Protein AF-A0A9P6SZT9-F1 (afdb_monomer_lite)

Secondary structure (DSSP, 8-state):
--HHHHHHHHHHHHHHHHHHHT--HHHHHHHHHHHHHHHHH-HHHHH-SS-----PPTTS---HHHHHHHHH-

Organism: NCBI:txid101097

Foldseek 3Di:
DDVVVVVVVVVVVVVVVVVLVPDDPVRLVVVLVVVLVVQCPDPCNVVDPDDDDDCDDRSHRHCVVVVVVNVVD

pLDDT: mean 94.72, std 5.25, range [65.69, 98.31]

Radius of gyration: 15.88 Å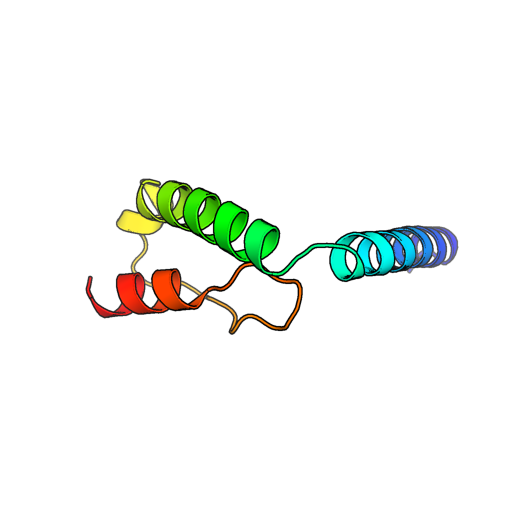; chains: 1; bounding box: 27×31×39 Å

Structure (mmCIF, N/CA/C/O backbone):
data_AF-A0A9P6SZT9-F1
#
_entry.id   AF-A0A9P6SZT9-F1
#
loop_
_atom_site.group_PDB
_atom_site.id
_atom_site.type_symbol
_atom_site.label_atom_id
_atom_site.label_alt_id
_atom_site.label_comp_id
_atom_site.label_asym_id
_atom_site.label_entity_id
_atom_site.label_seq_id
_atom_site.pdbx_PDB_ins_code
_atom_site.Cartn_x
_atom_site.Cartn_y
_atom_site.Cartn_z
_atom_site.occupancy
_atom_site.B_iso_or_equiv
_atom_site.auth_seq_id
_atom_site.auth_comp_id
_atom_site.auth_asym_id
_atom_site.auth_atom_id
_atom_site.pdbx_PDB_model_num
ATOM 1 N N . MET A 1 1 ? -3.065 20.466 -21.675 1.00 65.69 1 MET A N 1
ATOM 2 C CA . MET A 1 1 ? -2.157 19.499 -21.009 1.00 65.69 1 MET A CA 1
ATOM 3 C C . MET A 1 1 ? -0.772 19.617 -21.637 1.00 65.69 1 MET A C 1
ATOM 5 O O . MET A 1 1 ? -0.681 19.494 -22.849 1.00 65.69 1 MET A O 1
ATOM 9 N N . ASN A 1 2 ? 0.281 19.900 -20.860 1.00 90.62 2 ASN A N 1
ATOM 10 C CA . ASN A 1 2 ? 1.638 20.087 -21.393 1.00 90.62 2 ASN A CA 1
ATOM 11 C C . ASN A 1 2 ? 2.222 18.728 -21.868 1.00 90.62 2 ASN A C 1
ATOM 13 O O . ASN A 1 2 ? 2.363 17.818 -21.043 1.00 90.62 2 ASN A O 1
ATOM 17 N N . PRO A 1 3 ? 2.533 18.548 -23.168 1.00 91.25 3 PRO A N 1
ATOM 18 C CA . PRO A 1 3 ? 2.988 17.267 -23.711 1.00 91.25 3 PRO A CA 1
ATOM 19 C C . PRO A 1 3 ? 4.348 16.830 -23.154 1.00 91.25 3 PRO A C 1
ATOM 21 O O . PRO A 1 3 ? 4.526 15.641 -22.891 1.00 91.25 3 PRO A O 1
ATOM 24 N N . ALA A 1 4 ? 5.263 17.767 -22.886 1.00 94.75 4 ALA A N 1
ATOM 25 C CA . ALA A 1 4 ? 6.558 17.463 -22.278 1.00 94.75 4 ALA A CA 1
ATOM 26 C C . ALA A 1 4 ? 6.386 16.912 -20.854 1.00 94.75 4 ALA A C 1
ATOM 28 O O . ALA A 1 4 ? 6.994 15.906 -20.490 1.00 94.75 4 ALA A O 1
ATOM 29 N N . LEU A 1 5 ? 5.465 17.499 -20.080 1.00 96.88 5 LEU A N 1
ATOM 30 C CA . LEU A 1 5 ? 5.135 17.011 -18.740 1.00 96.88 5 LEU A CA 1
ATOM 31 C C . LEU A 1 5 ? 4.533 15.598 -18.771 1.00 96.88 5 LEU A C 1
ATOM 33 O O . LEU A 1 5 ? 4.842 14.773 -17.910 1.00 96.88 5 LEU A O 1
ATOM 37 N N . ARG A 1 6 ? 3.684 15.291 -19.763 1.00 96.12 6 ARG A N 1
ATOM 38 C CA . ARG A 1 6 ? 3.129 13.938 -19.934 1.00 96.12 6 ARG A CA 1
ATOM 39 C C . ARG A 1 6 ? 4.230 12.923 -20.226 1.00 96.12 6 ARG A C 1
ATOM 41 O O . ARG A 1 6 ? 4.239 11.862 -19.604 1.00 96.12 6 ARG A O 1
ATOM 48 N N . THR A 1 7 ? 5.144 13.248 -21.138 1.00 97.25 7 THR A N 1
ATOM 49 C CA . THR A 1 7 ? 6.279 12.380 -21.471 1.00 97.25 7 THR A CA 1
ATOM 50 C C . THR A 1 7 ? 7.147 12.127 -20.244 1.00 97.25 7 THR A C 1
ATOM 52 O O . THR A 1 7 ? 7.413 10.970 -19.932 1.00 97.25 7 THR A O 1
ATOM 55 N N . LEU A 1 8 ? 7.479 13.171 -19.478 1.00 97.44 8 LEU A N 1
ATOM 56 C CA . LEU A 1 8 ? 8.277 13.029 -18.260 1.00 97.44 8 LEU A CA 1
ATOM 57 C C . LEU A 1 8 ? 7.599 12.121 -17.219 1.00 97.44 8 LEU A C 1
ATOM 59 O O . LEU A 1 8 ? 8.227 11.198 -16.700 1.00 97.44 8 LEU A O 1
ATOM 63 N N . LYS A 1 9 ? 6.294 12.307 -16.968 1.00 97.56 9 LYS A N 1
ATOM 64 C CA . LYS A 1 9 ? 5.529 11.421 -16.069 1.00 97.56 9 LYS A CA 1
ATOM 65 C C . LYS A 1 9 ? 5.521 9.971 -16.561 1.00 97.56 9 LYS A C 1
ATOM 67 O O . LYS A 1 9 ? 5.590 9.054 -15.748 1.00 97.56 9 LYS A O 1
ATOM 72 N N . ASN A 1 10 ? 5.424 9.745 -17.869 1.00 97.75 10 ASN A N 1
ATOM 73 C CA . ASN A 1 10 ? 5.429 8.395 -18.433 1.00 97.75 10 ASN A CA 1
ATOM 74 C C . ASN A 1 10 ? 6.788 7.709 -18.274 1.00 97.75 10 ASN A C 1
ATOM 76 O O . ASN A 1 10 ? 6.816 6.529 -17.924 1.00 97.75 10 ASN A O 1
ATOM 80 N N . THR A 1 11 ? 7.887 8.442 -18.460 1.00 98.06 11 THR A N 1
ATOM 81 C CA . THR A 1 11 ? 9.242 7.933 -18.213 1.00 98.06 11 THR A CA 1
ATOM 82 C C . THR A 1 11 ? 9.390 7.463 -16.769 1.00 98.06 11 THR A C 1
ATOM 84 O O . THR A 1 11 ? 9.741 6.307 -16.540 1.00 98.06 11 THR A O 1
ATOM 87 N N . ILE A 1 12 ? 9.004 8.301 -15.801 1.00 97.94 12 ILE A N 1
ATOM 88 C CA . ILE A 1 12 ? 9.103 7.962 -14.372 1.00 97.94 12 ILE A CA 1
ATOM 89 C C . ILE A 1 12 ? 8.214 6.760 -14.025 1.00 97.94 12 ILE A C 1
ATOM 91 O O . ILE A 1 12 ? 8.647 5.844 -13.333 1.00 97.94 12 ILE A O 1
ATOM 95 N N . ARG A 1 13 ? 6.976 6.700 -14.537 1.00 97.00 13 ARG A N 1
ATOM 96 C CA . ARG A 1 13 ? 6.090 5.545 -14.293 1.00 97.00 13 ARG A CA 1
ATOM 97 C C . ARG A 1 13 ? 6.663 4.241 -14.839 1.00 97.00 13 ARG A C 1
ATOM 99 O O . ARG A 1 13 ? 6.481 3.201 -14.214 1.00 97.00 13 ARG A O 1
ATOM 106 N N . LYS A 1 14 ? 7.325 4.281 -15.999 1.00 97.25 14 LYS A N 1
ATOM 107 C CA . LYS A 1 14 ? 7.971 3.098 -16.580 1.00 97.25 14 LYS A CA 1
ATOM 108 C C . LYS A 1 14 ? 9.106 2.608 -15.684 1.00 97.25 14 LYS A C 1
ATOM 110 O O . LYS A 1 14 ? 9.158 1.418 -15.391 1.00 97.25 14 LYS A O 1
ATOM 115 N N . GLU A 1 15 ? 9.951 3.520 -15.217 1.00 97.69 15 GLU A N 1
ATOM 116 C CA . GLU A 1 15 ? 11.042 3.198 -14.296 1.00 97.69 15 GLU A CA 1
ATOM 117 C C . GLU A 1 15 ? 10.513 2.626 -12.970 1.00 97.69 15 GLU A C 1
ATOM 119 O O . GLU A 1 15 ? 10.980 1.586 -12.510 1.00 97.69 15 GLU A O 1
ATOM 124 N N . MET A 1 16 ? 9.478 3.242 -12.390 1.00 95.75 16 MET A N 1
ATOM 125 C CA . MET A 1 16 ? 8.865 2.755 -11.151 1.00 95.75 16 MET A CA 1
ATOM 126 C C . MET A 1 16 ? 8.285 1.350 -11.298 1.00 95.75 16 MET A C 1
ATOM 128 O O . MET A 1 16 ? 8.495 0.519 -10.423 1.00 95.75 16 MET A O 1
ATOM 132 N N . ARG A 1 17 ? 7.612 1.046 -12.416 1.00 94.38 17 ARG A N 1
ATOM 133 C CA . ARG A 1 17 ? 7.103 -0.311 -12.680 1.00 94.38 17 ARG A CA 1
ATOM 134 C C . ARG A 1 17 ? 8.222 -1.347 -12.709 1.00 94.38 17 ARG A C 1
ATOM 136 O O . ARG A 1 17 ? 8.035 -2.432 -12.179 1.00 94.38 17 ARG A O 1
ATOM 143 N N . GLN A 1 18 ? 9.371 -1.016 -13.299 1.00 95.00 18 GLN A N 1
ATOM 144 C CA . GLN A 1 18 ? 10.524 -1.920 -13.332 1.00 95.00 18 GLN A CA 1
ATOM 145 C C . GLN A 1 18 ? 11.090 -2.161 -11.929 1.00 95.00 18 GLN A C 1
ATOM 147 O O . GLN A 1 18 ? 11.361 -3.304 -11.578 1.00 95.00 18 GLN A O 1
ATOM 152 N N . LYS A 1 19 ? 11.215 -1.106 -11.114 1.00 94.81 19 LYS A N 1
ATOM 153 C CA . LYS A 1 19 ? 11.688 -1.223 -9.725 1.00 94.81 19 LYS A CA 1
ATOM 154 C C . LYS A 1 19 ? 10.735 -2.049 -8.863 1.00 94.81 19 LYS A C 1
ATOM 156 O O . LYS A 1 19 ? 11.187 -2.938 -8.154 1.00 94.81 19 LYS A O 1
ATOM 161 N N . LEU A 1 20 ? 9.431 -1.784 -8.952 1.00 93.31 20 LEU A N 1
ATOM 162 C CA . LEU A 1 20 ? 8.413 -2.511 -8.189 1.00 93.31 20 LEU A CA 1
ATOM 163 C C . LEU A 1 20 ? 8.323 -3.983 -8.610 1.00 93.31 20 LEU A C 1
ATOM 165 O O . LEU A 1 20 ? 8.206 -4.847 -7.752 1.00 93.31 20 LEU A O 1
ATOM 169 N N . ALA A 1 21 ? 8.445 -4.284 -9.907 1.00 91.88 21 ALA A N 1
ATOM 170 C CA . ALA A 1 21 ? 8.444 -5.662 -10.406 1.00 91.88 21 ALA A CA 1
ATOM 171 C C . ALA A 1 21 ? 9.675 -6.479 -9.970 1.0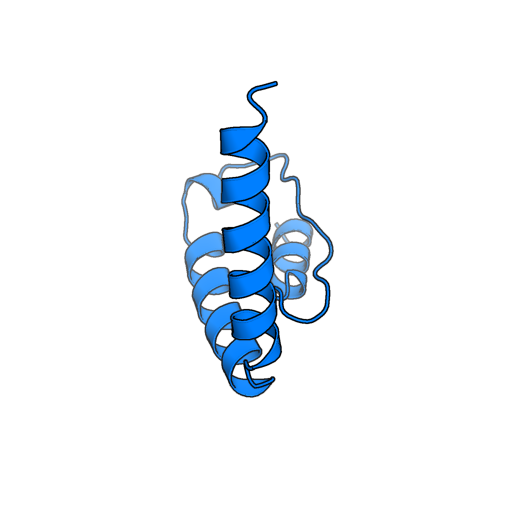0 91.88 21 ALA A C 1
ATOM 173 O O . ALA A 1 21 ? 9.641 -7.703 -10.027 1.00 91.88 21 ALA A O 1
ATOM 174 N N . ALA A 1 22 ? 10.759 -5.814 -9.561 1.00 93.69 22 ALA A N 1
ATOM 175 C CA . ALA A 1 22 ? 11.965 -6.463 -9.055 1.00 93.69 22 ALA A CA 1
ATOM 176 C C . ALA A 1 22 ? 11.919 -6.735 -7.539 1.00 93.69 22 ALA A C 1
ATOM 178 O O . ALA A 1 22 ? 12.842 -7.356 -7.011 1.00 93.69 22 ALA A O 1
ATOM 179 N N . LEU A 1 23 ? 10.889 -6.261 -6.827 1.00 93.06 23 LEU A N 1
ATOM 180 C CA . LEU A 1 23 ? 10.742 -6.516 -5.396 1.00 93.06 23 LEU A CA 1
ATOM 181 C C . LEU A 1 23 ? 10.342 -7.969 -5.148 1.00 93.06 23 LEU A C 1
ATOM 183 O O . LEU A 1 23 ? 9.474 -8.519 -5.825 1.00 93.06 23 LEU A O 1
ATOM 187 N N . SER A 1 24 ? 10.959 -8.577 -4.136 1.00 93.56 24 SER A N 1
ATOM 188 C CA . SER A 1 24 ? 10.564 -9.903 -3.681 1.00 93.56 24 SER A CA 1
ATOM 189 C C . SER A 1 24 ? 9.270 -9.834 -2.867 1.00 93.56 24 SER A C 1
ATOM 191 O O . SER A 1 24 ? 8.896 -8.784 -2.331 1.00 93.56 24 SER A O 1
ATOM 193 N N . THR A 1 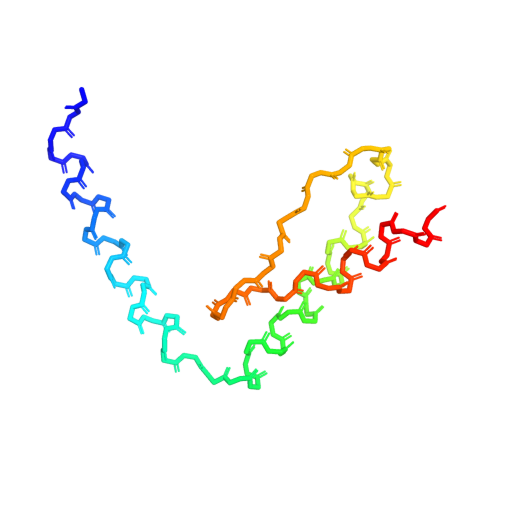25 ? 8.584 -10.970 -2.748 1.00 91.94 25 THR A N 1
ATOM 194 C CA . THR A 1 25 ? 7.347 -11.046 -1.956 1.00 91.94 25 THR A CA 1
ATOM 195 C C . THR A 1 25 ? 7.631 -10.751 -0.483 1.00 91.94 25 THR A C 1
ATOM 197 O O . THR A 1 25 ? 6.856 -10.052 0.162 1.00 91.94 25 THR A O 1
ATOM 200 N N . GLU A 1 26 ? 8.773 -11.208 0.030 1.00 94.56 26 GLU A N 1
ATOM 201 C CA . GLU A 1 26 ? 9.208 -10.989 1.411 1.00 94.56 26 GLU A CA 1
ATOM 202 C C . GLU A 1 26 ? 9.404 -9.501 1.708 1.00 94.56 26 GLU A C 1
ATOM 204 O O . GLU A 1 26 ? 8.969 -9.018 2.753 1.00 94.56 26 GLU A O 1
ATOM 209 N N . GLU A 1 27 ? 10.011 -8.756 0.780 1.00 95.06 27 GLU A N 1
ATOM 210 C CA . GLU A 1 27 ? 10.204 -7.317 0.951 1.00 95.06 27 GLU A CA 1
ATOM 211 C C . GLU A 1 27 ? 8.870 -6.565 0.903 1.00 95.06 27 GLU A C 1
ATOM 213 O O . GLU A 1 27 ? 8.638 -5.681 1.728 1.00 95.06 27 GLU A O 1
ATOM 218 N N . ILE A 1 28 ? 7.954 -6.951 0.007 1.00 94.62 28 ILE A N 1
ATOM 219 C CA . ILE A 1 28 ? 6.598 -6.381 -0.032 1.00 94.62 28 ILE A CA 1
ATOM 220 C C . ILE A 1 28 ? 5.871 -6.641 1.292 1.00 94.62 28 ILE A C 1
ATOM 222 O O . ILE A 1 28 ? 5.258 -5.723 1.842 1.00 94.62 28 ILE A O 1
ATOM 226 N N . THR A 1 29 ? 5.955 -7.858 1.836 1.00 94.94 29 THR A N 1
ATOM 227 C CA . THR A 1 29 ? 5.355 -8.205 3.132 1.00 94.94 29 THR A CA 1
ATOM 228 C C . THR A 1 29 ? 5.970 -7.392 4.269 1.00 94.94 29 THR A C 1
ATOM 230 O O . THR A 1 29 ? 5.235 -6.821 5.076 1.00 94.94 29 THR A O 1
ATOM 233 N N . ARG A 1 30 ? 7.301 -7.273 4.311 1.00 97.00 30 ARG A N 1
ATOM 234 C CA . ARG A 1 30 ? 8.010 -6.498 5.338 1.00 97.00 30 ARG A CA 1
ATOM 235 C C . ARG A 1 30 ? 7.611 -5.023 5.306 1.00 97.00 30 ARG A C 1
ATOM 237 O O . ARG A 1 30 ? 7.295 -4.446 6.343 1.00 97.00 30 ARG A O 1
ATOM 244 N N . GLN A 1 31 ? 7.594 -4.421 4.120 1.00 96.94 31 GLN A N 1
ATOM 245 C CA . GLN A 1 31 ? 7.210 -3.019 3.941 1.00 96.94 31 GLN A CA 1
ATOM 246 C C . GLN A 1 31 ? 5.724 -2.797 4.237 1.00 96.94 31 GLN A C 1
ATOM 248 O O . GLN A 1 31 ? 5.369 -1.800 4.860 1.00 96.94 31 GLN A O 1
ATOM 253 N N . THR A 1 32 ? 4.864 -3.747 3.859 1.00 97.38 32 THR A N 1
ATOM 254 C CA . THR A 1 32 ? 3.435 -3.721 4.199 1.00 97.38 32 THR A CA 1
ATOM 255 C C . THR A 1 32 ? 3.226 -3.634 5.705 1.00 97.38 32 THR A C 1
ATOM 257 O O . THR A 1 32 ? 2.456 -2.783 6.147 1.00 97.38 32 THR A O 1
ATOM 260 N N . ALA A 1 33 ? 3.911 -4.470 6.490 1.00 97.62 33 ALA A N 1
ATOM 261 C CA . ALA A 1 33 ? 3.766 -4.475 7.945 1.00 97.62 33 ALA A CA 1
ATOM 262 C C . ALA A 1 33 ? 4.153 -3.117 8.553 1.00 97.62 33 ALA A C 1
ATOM 264 O O . ALA A 1 33 ? 3.367 -2.528 9.289 1.00 97.62 33 ALA A O 1
ATOM 265 N N . ILE A 1 34 ? 5.307 -2.574 8.149 1.00 98.31 34 ILE A N 1
ATOM 266 C CA . ILE A 1 34 ? 5.810 -1.279 8.632 1.00 98.31 34 ILE A CA 1
ATOM 267 C C . ILE A 1 34 ? 4.849 -0.136 8.282 1.00 98.31 34 ILE A C 1
ATOM 269 O O . ILE A 1 34 ? 4.612 0.755 9.094 1.00 98.31 34 ILE A O 1
ATOM 273 N N . VAL A 1 35 ? 4.320 -0.117 7.056 1.00 97.88 35 VAL A N 1
ATOM 274 C CA . VAL A 1 35 ? 3.380 0.928 6.623 1.00 97.88 35 VAL A CA 1
ATOM 275 C C . VAL A 1 35 ? 2.048 0.803 7.360 1.00 97.88 35 VAL A C 1
ATOM 277 O O . VAL A 1 35 ? 1.483 1.820 7.751 1.00 97.88 35 VAL A O 1
ATOM 280 N N . THR A 1 36 ? 1.567 -0.423 7.564 1.00 97.81 36 THR A N 1
ATOM 281 C CA . THR A 1 36 ? 0.303 -0.691 8.262 1.00 97.81 36 THR A CA 1
ATOM 282 C C . THR A 1 36 ? 0.376 -0.241 9.717 1.00 97.81 36 THR A C 1
ATOM 284 O O . THR A 1 36 ? -0.492 0.507 10.151 1.00 97.81 36 THR A O 1
ATOM 287 N N . GLU A 1 37 ? 1.435 -0.617 10.438 1.00 98.00 37 GLU A N 1
ATOM 288 C CA . GLU A 1 37 ? 1.672 -0.193 11.825 1.00 98.00 37 GLU A CA 1
ATOM 289 C C . GLU A 1 37 ? 1.673 1.336 11.940 1.00 98.00 37 GLU A C 1
ATOM 291 O O . GLU A 1 37 ? 0.880 1.910 12.684 1.00 98.00 37 GLU A O 1
ATOM 296 N N . LYS A 1 38 ? 2.467 2.008 11.097 1.00 98.25 38 LYS A N 1
ATOM 297 C CA . LYS A 1 38 ? 2.532 3.475 11.075 1.00 98.25 38 LYS A CA 1
ATOM 298 C C . LYS A 1 38 ? 1.181 4.125 10.809 1.00 98.25 38 LYS A C 1
ATOM 300 O O . LYS A 1 38 ? 0.878 5.138 11.428 1.00 98.25 38 LYS A O 1
ATOM 305 N N . LEU A 1 39 ? 0.403 3.590 9.868 1.00 97.69 39 LEU A N 1
ATOM 306 C CA . LEU A 1 39 ? -0.901 4.152 9.526 1.00 97.69 39 LEU A CA 1
ATOM 307 C C . LEU A 1 39 ? -1.883 4.011 10.689 1.00 97.69 39 LEU A C 1
ATOM 309 O O . LEU A 1 39 ? -2.557 4.977 11.022 1.00 97.69 39 LEU A O 1
ATOM 313 N N . ILE A 1 40 ? -1.949 2.833 11.312 1.00 95.38 40 ILE A N 1
ATOM 314 C CA . ILE A 1 40 ? -2.893 2.564 12.404 1.00 95.38 40 ILE A CA 1
ATOM 315 C C . ILE A 1 40 ? -2.556 3.403 13.640 1.00 95.38 40 ILE A C 1
ATOM 317 O O . ILE A 1 40 ? -3.452 3.796 14.383 1.00 95.38 40 ILE A O 1
ATOM 321 N N . GLU A 1 41 ? -1.282 3.733 13.857 1.00 97.19 41 GLU A N 1
ATOM 322 C CA . GLU A 1 41 ? -0.857 4.574 14.975 1.00 97.19 41 GLU A CA 1
ATOM 323 C C . GLU A 1 41 ? -1.209 6.062 14.816 1.00 97.19 41 GLU A C 1
ATOM 325 O O . GLU A 1 41 ? -1.326 6.752 15.839 1.00 97.19 41 GLU A O 1
ATOM 330 N N . MET A 1 42 ? -1.420 6.542 13.584 1.00 97.94 42 MET A N 1
ATOM 331 C CA . MET A 1 42 ? -1.693 7.952 13.284 1.00 97.94 42 MET A CA 1
ATOM 332 C C . MET A 1 42 ? -3.004 8.441 13.926 1.00 97.94 42 MET A C 1
ATOM 334 O O . MET A 1 42 ? -4.040 7.786 13.772 1.00 97.94 42 MET A O 1
ATOM 338 N N . PRO A 1 43 ? -3.005 9.615 14.590 1.00 97.50 43 PRO A N 1
ATOM 339 C CA . PRO A 1 43 ? -4.232 10.239 15.087 1.00 97.50 43 PRO A CA 1
ATOM 340 C C . PRO A 1 43 ? -5.277 10.435 13.986 1.00 97.50 43 PRO A C 1
ATOM 342 O O . PRO A 1 43 ? -6.446 10.126 14.188 1.00 97.50 43 PRO A O 1
ATOM 345 N N . GLU A 1 44 ? -4.850 10.846 12.789 1.00 96.94 44 GLU A N 1
ATOM 346 C CA . GLU A 1 44 ? -5.735 11.084 11.649 1.00 96.94 44 GLU A CA 1
ATOM 347 C C . GLU A 1 44 ? -6.479 9.816 11.226 1.00 96.94 44 GLU A C 1
ATOM 349 O O . GLU A 1 44 ? -7.638 9.887 10.824 1.00 96.94 44 GLU A O 1
ATOM 354 N N . PHE A 1 45 ? -5.832 8.652 11.325 1.00 96.38 45 PHE A N 1
ATOM 355 C CA . PHE A 1 45 ? -6.470 7.374 11.031 1.00 96.38 45 PHE A CA 1
ATOM 356 C C . PHE A 1 45 ? -7.476 6.996 12.124 1.00 96.38 45 PHE A C 1
ATOM 358 O O . PHE A 1 45 ? -8.600 6.629 11.802 1.00 96.38 45 PHE A O 1
ATOM 365 N N . LYS A 1 46 ? -7.102 7.150 13.401 1.00 95.44 46 LYS A N 1
ATOM 366 C CA . LYS A 1 46 ? -7.948 6.812 14.562 1.00 95.44 46 LYS A CA 1
ATOM 367 C C . LYS A 1 46 ? -9.185 7.700 14.702 1.00 95.44 46 LYS A C 1
ATOM 369 O O . LYS A 1 46 ? -10.221 7.247 15.172 1.00 95.44 46 LYS A O 1
ATOM 374 N N . GLU A 1 47 ? -9.076 8.973 14.339 1.00 96.00 47 GLU A N 1
ATOM 375 C CA . GLU A 1 47 ? -10.172 9.944 14.455 1.00 96.00 47 GLU A CA 1
ATOM 376 C C . GLU A 1 47 ? -11.111 9.918 13.234 1.00 96.00 47 GLU A C 1
ATOM 378 O O . GLU A 1 47 ? -12.241 10.416 13.291 1.00 96.00 47 GLU A O 1
ATOM 383 N N . SER A 1 48 ? -10.671 9.317 12.124 1.00 96.50 48 SER A N 1
ATOM 384 C CA . SER A 1 48 ? -11.436 9.269 10.880 1.00 96.50 48 SER A CA 1
ATOM 385 C C . SER A 1 48 ? -12.651 8.349 10.976 1.00 96.50 48 SER A C 1
ATOM 387 O O . SER A 1 48 ? -12.530 7.150 11.176 1.00 96.50 48 SER A O 1
ATOM 389 N N . GLN A 1 49 ? -13.837 8.901 10.713 1.00 94.00 49 GLN A N 1
ATOM 390 C CA . GLN A 1 49 ? -15.089 8.130 10.669 1.00 94.00 49 GLN A CA 1
ATOM 391 C C . GLN A 1 49 ? -15.370 7.499 9.297 1.00 94.00 49 GLN A C 1
ATOM 393 O O . GLN A 1 49 ? -16.144 6.557 9.183 1.00 94.00 49 GLN A O 1
ATOM 398 N N . ASN A 1 50 ? -14.790 8.054 8.228 1.00 95.44 50 ASN A N 1
ATOM 399 C CA . ASN A 1 50 ? -14.997 7.591 6.858 1.00 95.44 50 ASN A CA 1
ATOM 400 C C . ASN A 1 50 ? -13.651 7.543 6.141 1.00 95.44 50 ASN A C 1
ATOM 402 O O . ASN A 1 50 ? -13.051 8.586 5.878 1.00 95.44 50 ASN A O 1
ATOM 406 N N . VAL A 1 51 ? -13.196 6.339 5.800 1.00 96.00 51 VAL A N 1
ATOM 407 C CA . VAL A 1 51 ? -11.895 6.117 5.161 1.00 96.00 51 VAL A CA 1
ATOM 408 C C . VAL A 1 51 ? -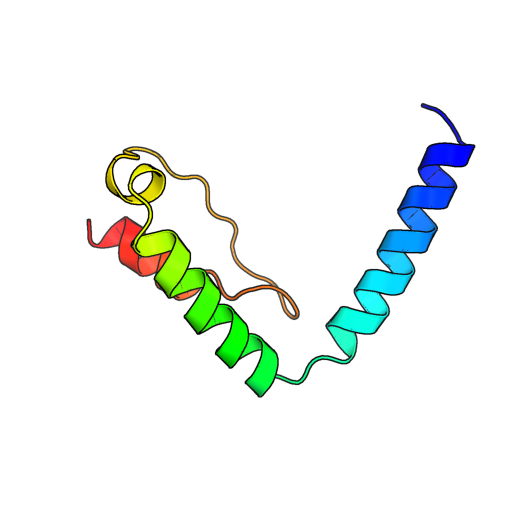12.092 5.462 3.799 1.00 96.00 51 VAL A C 1
ATOM 410 O O . VAL A 1 51 ? -12.756 4.436 3.672 1.00 96.00 51 VAL A O 1
ATOM 413 N N . SER A 1 52 ? -11.494 6.056 2.765 1.00 97.12 52 SER A N 1
ATOM 414 C CA . SER A 1 52 ? -11.405 5.444 1.439 1.00 97.12 52 SER A CA 1
ATOM 415 C C . SER A 1 52 ? -10.109 4.651 1.336 1.00 97.12 52 SER A C 1
ATOM 417 O O . SER A 1 52 ? -9.019 5.208 1.468 1.00 97.12 52 SER A O 1
ATOM 419 N N . VAL A 1 53 ? -10.228 3.349 1.088 1.00 96.62 53 VAL A N 1
ATOM 420 C CA . VAL A 1 53 ? -9.098 2.428 0.953 1.00 96.62 53 VAL A CA 1
ATOM 421 C C . VAL A 1 53 ? -9.250 1.615 -0.329 1.00 96.62 53 VAL A C 1
ATOM 423 O O . VAL A 1 53 ? -10.339 1.157 -0.673 1.00 96.62 53 VAL A O 1
ATOM 426 N N . TYR A 1 54 ? -8.154 1.458 -1.069 1.00 96.81 54 TYR A N 1
ATOM 427 C CA . TYR A 1 54 ? -8.131 0.643 -2.282 1.00 96.81 54 TYR A CA 1
ATOM 428 C C . TYR A 1 54 ? -7.891 -0.832 -1.944 1.00 96.81 54 TYR A C 1
ATOM 430 O O . TYR A 1 54 ? -7.305 -1.162 -0.913 1.00 96.81 54 TYR A O 1
ATOM 438 N N . ILE A 1 55 ? -8.299 -1.728 -2.844 1.00 97.00 55 ILE A N 1
ATOM 439 C CA . ILE A 1 55 ? -7.936 -3.146 -2.778 1.00 97.00 55 ILE A CA 1
ATOM 440 C C . ILE A 1 55 ? -6.608 -3.335 -3.506 1.00 97.00 55 ILE A C 1
ATOM 442 O O . ILE A 1 55 ? -6.528 -3.115 -4.714 1.00 97.00 55 ILE A O 1
ATOM 446 N N . SER A 1 56 ? -5.574 -3.716 -2.759 1.00 94.50 56 SER A N 1
ATOM 447 C CA . SER A 1 56 ? -4.203 -3.831 -3.260 1.00 94.50 56 SER A CA 1
ATOM 448 C C . SER A 1 56 ? -4.045 -4.837 -4.399 1.00 94.50 56 SER A C 1
ATOM 450 O O . SER A 1 56 ? -4.532 -5.970 -4.306 1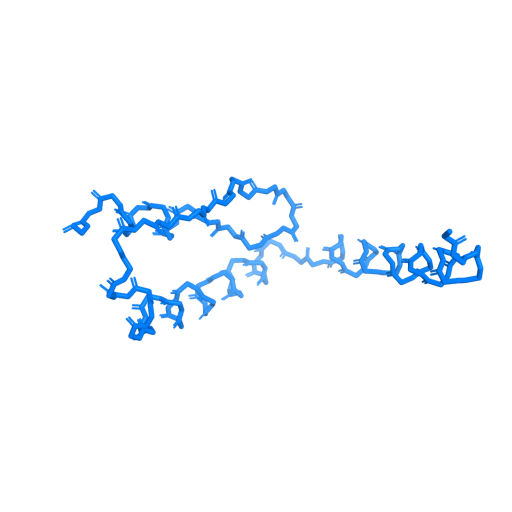.00 94.50 56 SER A O 1
ATOM 452 N N . MET A 1 57 ? -3.288 -4.449 -5.422 1.00 91.75 57 MET A N 1
ATOM 453 C CA . MET A 1 57 ? -2.827 -5.305 -6.513 1.00 91.75 57 MET A CA 1
ATOM 454 C C . MET A 1 57 ? -1.402 -5.824 -6.262 1.00 91.75 57 MET A C 1
ATOM 456 O O . MET A 1 57 ? -0.715 -5.435 -5.318 1.00 91.75 57 MET A O 1
ATOM 460 N N . HIS A 1 58 ? -0.939 -6.736 -7.118 1.00 85.25 58 HIS A N 1
ATOM 461 C CA . HIS A 1 58 ? 0.430 -7.243 -7.047 1.00 85.25 58 HIS A CA 1
ATOM 462 C C . HIS A 1 58 ? 1.459 -6.109 -7.209 1.00 85.25 58 HIS A C 1
ATOM 464 O O . HIS A 1 58 ? 1.357 -5.303 -8.133 1.00 85.25 58 HIS A O 1
ATOM 470 N N . GLY A 1 59 ? 2.464 -6.077 -6.329 1.00 84.88 59 GLY A N 1
ATOM 471 C CA . GLY A 1 59 ? 3.500 -5.038 -6.307 1.00 84.88 59 GLY A CA 1
ATOM 472 C C . GLY A 1 59 ? 3.123 -3.769 -5.533 1.00 84.88 59 GLY A C 1
ATOM 473 O O . GLY A 1 59 ? 3.918 -2.830 -5.498 1.00 84.88 59 GLY A O 1
ATOM 474 N N . GLU A 1 60 ? 1.942 -3.730 -4.911 1.00 91.94 60 GLU A N 1
ATOM 475 C CA . GLU A 1 60 ? 1.507 -2.656 -4.012 1.00 91.94 60 GLU A CA 1
ATOM 476 C C . GLU A 1 60 ? 1.605 -3.088 -2.541 1.00 91.94 60 GLU A C 1
ATOM 478 O O . GLU A 1 60 ? 1.789 -4.265 -2.224 1.00 91.94 60 GLU A O 1
ATOM 483 N N . ILE A 1 61 ? 1.458 -2.126 -1.627 1.00 96.00 61 ILE A N 1
ATOM 484 C CA . ILE A 1 61 ? 1.267 -2.420 -0.204 1.00 96.00 61 ILE A CA 1
ATOM 485 C C . ILE A 1 61 ? -0.046 -3.185 -0.041 1.00 96.00 61 ILE A C 1
ATOM 487 O O . ILE A 1 61 ? -1.080 -2.757 -0.552 1.00 96.00 61 ILE A O 1
ATOM 491 N N . CYS A 1 62 ? -0.018 -4.305 0.679 1.00 95.94 62 CYS A N 1
ATOM 492 C CA . CYS A 1 62 ? -1.228 -5.083 0.920 1.00 95.94 62 CYS A CA 1
ATOM 493 C C . CYS A 1 62 ? -2.128 -4.346 1.920 1.00 95.94 62 CYS A C 1
ATOM 495 O O . CYS A 1 62 ? -1.795 -4.213 3.093 1.00 95.94 62 CYS A O 1
ATOM 497 N N . THR A 1 63 ? -3.299 -3.892 1.475 1.00 97.56 63 THR A N 1
ATOM 498 C CA . THR A 1 63 ? -4.226 -3.094 2.300 1.00 97.56 63 THR A CA 1
ATOM 499 C C . THR A 1 63 ? -5.161 -3.940 3.161 1.00 97.56 63 THR A C 1
ATOM 501 O O . THR A 1 63 ? -6.038 -3.412 3.838 1.00 97.56 63 THR A O 1
ATOM 504 N N . ARG A 1 64 ? -4.990 -5.266 3.165 1.00 96.50 64 ARG A N 1
ATOM 505 C CA . ARG A 1 64 ? -5.895 -6.202 3.844 1.00 96.50 64 ARG A CA 1
ATOM 506 C C . ARG A 1 64 ? -6.007 -5.946 5.343 1.00 96.50 64 ARG A C 1
ATOM 508 O O . ARG A 1 64 ? -7.115 -5.955 5.863 1.00 96.50 64 ARG A O 1
ATOM 515 N N . ASP A 1 65 ? -4.883 -5.739 6.019 1.00 96.50 65 ASP A N 1
ATOM 516 C CA . ASP A 1 65 ? -4.881 -5.536 7.470 1.00 96.50 65 ASP A CA 1
ATOM 517 C C . ASP A 1 65 ? -5.404 -4.147 7.841 1.00 96.50 65 ASP A C 1
ATOM 519 O O . ASP A 1 65 ? -6.135 -4.020 8.815 1.00 96.50 65 ASP A O 1
ATOM 523 N N . ILE A 1 66 ? -5.176 -3.146 6.985 1.00 97.06 66 ILE A N 1
ATOM 524 C CA . ILE A 1 66 ? -5.805 -1.823 7.102 1.00 97.06 66 ILE A CA 1
ATOM 525 C C . ILE A 1 66 ? -7.333 -1.950 7.004 1.00 97.06 66 ILE A C 1
ATOM 527 O O . ILE A 1 66 ? -8.052 -1.396 7.826 1.00 97.06 66 ILE A O 1
ATOM 531 N N . ILE A 1 67 ? -7.845 -2.707 6.026 1.00 96.81 67 ILE A N 1
ATOM 532 C CA . ILE A 1 67 ? -9.291 -2.936 5.866 1.00 96.81 67 ILE A CA 1
ATOM 533 C C . ILE A 1 67 ? -9.868 -3.675 7.077 1.00 96.81 67 ILE A C 1
ATOM 535 O O . ILE A 1 67 ? -10.961 -3.343 7.523 1.00 96.81 67 ILE A O 1
ATOM 539 N N . ARG A 1 68 ? -9.152 -4.671 7.615 1.00 96.44 68 ARG A N 1
ATOM 540 C CA . ARG A 1 68 ? -9.580 -5.381 8.831 1.00 96.44 68 ARG A CA 1
ATOM 541 C C . ARG A 1 68 ? -9.671 -4.437 10.019 1.00 96.44 68 ARG A C 1
ATOM 543 O O . ARG A 1 68 ? -10.669 -4.483 10.721 1.00 96.44 68 ARG A O 1
ATOM 550 N N . GLU A 1 69 ? -8.665 -3.591 10.211 1.00 95.69 69 GLU A N 1
ATOM 551 C CA . GLU A 1 69 ? -8.663 -2.604 11.288 1.00 95.69 69 GLU A CA 1
ATOM 552 C C . GLU A 1 69 ? -9.857 -1.652 11.163 1.00 95.69 69 GLU A C 1
ATOM 554 O O . GLU A 1 69 ? -10.619 -1.505 12.109 1.00 95.69 69 GLU A O 1
ATOM 559 N N . LEU A 1 70 ? -10.100 -1.104 9.968 1.00 95.38 70 LEU A N 1
ATOM 560 C CA . LEU A 1 70 ? -11.236 -0.209 9.708 1.00 95.38 70 LEU A CA 1
ATOM 561 C C . LEU A 1 70 ? -12.608 -0.843 9.985 1.00 95.38 70 LEU A C 1
ATOM 563 O O . LEU A 1 70 ? -13.557 -0.124 10.270 1.00 95.38 70 LEU A O 1
ATOM 567 N N . LEU A 1 71 ? -12.736 -2.167 9.855 1.00 94.06 71 LEU A N 1
ATOM 568 C CA . LEU A 1 71 ? -13.987 -2.892 10.109 1.00 94.06 71 LEU A CA 1
ATOM 569 C C . LEU A 1 71 ? -14.132 -3.374 11.561 1.00 94.06 71 LEU A C 1
ATOM 571 O O . LEU A 1 71 ? -15.210 -3.843 11.925 1.00 94.06 71 LEU A O 1
ATOM 575 N N . ASN A 1 72 ? -13.061 -3.307 12.354 1.00 89.62 72 ASN A N 1
ATOM 576 C CA . ASN A 1 72 ? -13.038 -3.725 13.757 1.00 89.62 72 ASN A CA 1
ATOM 577 C C . ASN A 1 72 ? -13.115 -2.546 14.746 1.00 89.62 72 ASN A C 1
ATOM 579 O O . ASN A 1 72 ? -13.264 -2.796 15.943 1.00 89.62 72 ASN A O 1
ATOM 583 N N . GLN A 1 73 ? -12.974 -1.306 14.264 1.00 69.75 73 GLN A N 1
ATOM 584 C CA . GLN A 1 73 ? -13.208 -0.069 15.024 1.00 69.75 73 GLN A CA 1
ATOM 585 C C . GLN A 1 73 ? -14.699 0.144 15.302 1.00 69.75 73 GLN A C 1
ATOM 587 O O . GLN A 1 73 ? -15.010 0.620 16.418 1.00 69.75 73 GLN A O 1
#

Sequence (73 aa):
MNPALRTLKNTIRKEMRQKLAALSTEEITRQTAIVTEKLIEMPEFKESQNVSVYISMHGEICTRDIIRELLNQ

InterPro domains:
  IPR002698 5-formyltetrahydrofolate cyclo-ligase [PF01812] (9-72)
  IPR0026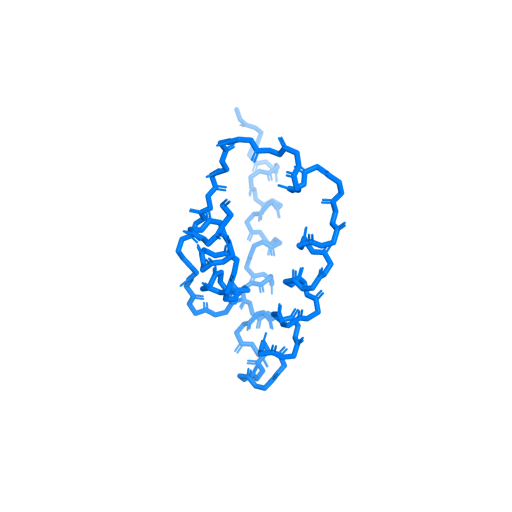98 5-formyltetrahydrofolate cyclo-ligase [PTHR23407] (6-72)
  IPR024185 5-formyltetrahydrofolate cyclo-ligase-like domain superfamily [G3DSA:3.40.50.10420] (2-73)
  IPR037171 NagB/RpiA transferase-like [SSF100950] (8-71)